Protein AF-A0A929A141-F1 (afdb_monomer)

Foldseek 3Di:
DDADPVRQKDDPDPVDMDGRQDPVLFVCDDPPGGPLRVLCVQQDWDQDPVPRDIDHNADPVCNCPSVVVNVVSRD

Structure (mmCIF, N/CA/C/O backbone):
data_AF-A0A929A141-F1
#
_entry.id   AF-A0A929A141-F1
#
loop_
_atom_site.group_PDB
_atom_site.id
_atom_site.type_symbol
_atom_site.label_atom_id
_atom_site.label_alt_id
_atom_site.label_comp_id
_atom_site.label_asym_id
_atom_site.label_entity_id
_atom_site.label_seq_id
_atom_site.pdbx_PDB_ins_code
_atom_site.Cartn_x
_atom_site.Cartn_y
_atom_site.Cartn_z
_atom_site.occupancy
_atom_site.B_iso_or_equiv
_atom_site.auth_seq_id
_atom_site.auth_comp_id
_atom_site.auth_asym_id
_atom_site.auth_atom_id
_atom_site.pdbx_PDB_model_num
ATOM 1 N N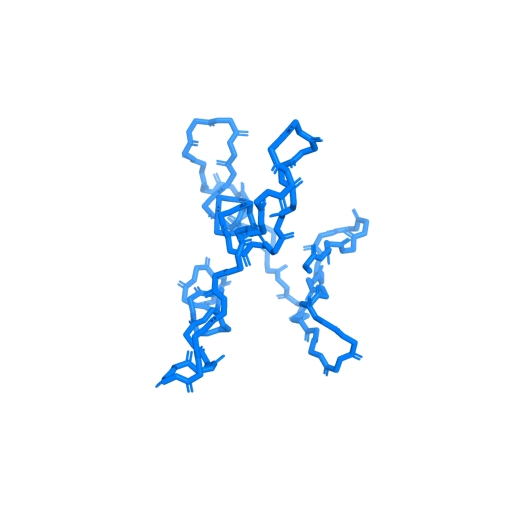 . MET A 1 1 ? 0.098 -2.753 -5.479 1.00 87.12 1 MET A N 1
ATOM 2 C CA . MET A 1 1 ? -0.582 -2.299 -4.248 1.00 87.12 1 MET A CA 1
ATOM 3 C C . MET A 1 1 ? -1.887 -1.585 -4.552 1.00 87.12 1 MET A C 1
ATOM 5 O O . MET A 1 1 ? -1.865 -0.502 -5.128 1.00 87.12 1 MET A O 1
ATOM 9 N N . LEU A 1 2 ? -3.013 -2.188 -4.175 1.00 89.75 2 LEU A N 1
ATOM 10 C CA . LEU A 1 2 ? -4.361 -1.635 -4.321 1.00 89.75 2 LEU A CA 1
ATOM 11 C C . LEU A 1 2 ? -5.204 -2.008 -3.094 1.00 89.75 2 LEU A C 1
ATOM 13 O O . LEU A 1 2 ? -5.170 -3.160 -2.662 1.00 89.75 2 LEU A O 1
ATOM 17 N N . PHE A 1 3 ? -5.947 -1.049 -2.544 1.00 92.31 3 PHE A N 1
ATOM 18 C CA . PHE A 1 3 ? -6.910 -1.312 -1.472 1.00 92.31 3 PHE A CA 1
ATOM 19 C C . PHE A 1 3 ? -8.212 -1.909 -2.016 1.00 92.31 3 PHE A C 1
ATOM 21 O O . PHE A 1 3 ? -8.615 -1.591 -3.138 1.00 92.31 3 PHE A O 1
ATOM 28 N N . SER A 1 4 ? -8.886 -2.724 -1.203 1.00 94.31 4 SER A N 1
ATOM 29 C CA . SER A 1 4 ? -10.305 -3.039 -1.386 1.00 94.31 4 SER A CA 1
ATOM 30 C C . SER A 1 4 ? -11.175 -1.793 -1.186 1.00 94.31 4 SER A C 1
ATOM 32 O O . SER A 1 4 ? -10.743 -0.801 -0.596 1.00 94.31 4 SER A O 1
ATOM 34 N N . GLU A 1 5 ? -12.415 -1.836 -1.673 1.00 92.56 5 GLU A N 1
ATOM 35 C CA . GLU A 1 5 ? -13.360 -0.713 -1.582 1.00 92.56 5 GLU A CA 1
ATOM 36 C C . GLU A 1 5 ? -13.633 -0.286 -0.129 1.00 92.56 5 GLU A C 1
ATOM 38 O O . GLU A 1 5 ? -13.672 0.904 0.179 1.00 92.56 5 GLU A O 1
ATOM 43 N N . ASP A 1 6 ? -13.723 -1.258 0.778 1.00 94.00 6 ASP A N 1
ATOM 44 C CA . ASP A 1 6 ? -13.913 -1.071 2.219 1.00 94.00 6 ASP A CA 1
ATOM 45 C C . ASP A 1 6 ? -12.603 -0.811 2.990 1.00 94.00 6 ASP A C 1
ATOM 47 O O . ASP A 1 6 ? -12.629 -0.644 4.208 1.00 94.00 6 ASP A O 1
ATOM 51 N N . LYS A 1 7 ? -11.453 -0.786 2.299 1.00 92.56 7 LYS A N 1
ATOM 52 C CA . LYS A 1 7 ? -10.102 -0.613 2.860 1.00 92.56 7 LYS A CA 1
ATOM 53 C C . LYS A 1 7 ? -9.697 -1.614 3.950 1.00 92.56 7 LYS A C 1
ATOM 55 O O . LYS A 1 7 ? -8.702 -1.393 4.639 1.00 92.56 7 LYS A O 1
ATOM 60 N N . THR A 1 8 ? -10.394 -2.740 4.075 1.00 94.94 8 THR A N 1
ATOM 61 C CA . THR A 1 8 ? -10.016 -3.809 5.014 1.00 94.94 8 THR A CA 1
ATOM 62 C C . THR A 1 8 ? -8.918 -4.716 4.453 1.00 94.94 8 THR A C 1
ATOM 64 O O . THR A 1 8 ? -8.318 -5.504 5.194 1.00 94.94 8 THR A O 1
ATOM 67 N N . GLN A 1 9 ? -8.635 -4.614 3.148 1.00 95.06 9 GLN A N 1
ATOM 68 C CA . GLN A 1 9 ? -7.642 -5.421 2.449 1.00 95.06 9 GLN A CA 1
ATOM 69 C C . GLN A 1 9 ? -6.719 -4.566 1.578 1.00 95.06 9 GLN A C 1
ATOM 71 O O . GLN A 1 9 ? -7.146 -3.604 0.941 1.00 95.06 9 GLN A O 1
ATOM 76 N N . LEU A 1 10 ? -5.452 -4.968 1.497 1.00 94.00 10 LEU A N 1
ATOM 77 C CA . LEU A 1 10 ? -4.438 -4.391 0.619 1.00 94.00 10 LEU A CA 1
ATOM 78 C C . LEU A 1 10 ? -3.808 -5.503 -0.221 1.00 94.00 10 LEU A C 1
ATOM 80 O O . LEU A 1 10 ? -3.046 -6.322 0.292 1.00 94.00 10 LEU A O 1
ATOM 84 N N . LYS A 1 11 ? -4.092 -5.513 -1.525 1.00 93.06 11 LYS A N 1
ATOM 85 C CA . LYS A 1 11 ? -3.438 -6.402 -2.488 1.00 93.06 11 LYS A CA 1
ATOM 86 C C . LYS A 1 11 ? -2.092 -5.808 -2.881 1.00 93.06 11 LYS A C 1
ATOM 88 O O . LYS A 1 11 ? -2.053 -4.787 -3.570 1.00 93.06 11 LYS A O 1
ATOM 93 N N . ASP A 1 12 ? -0.996 -6.429 -2.467 1.00 87.25 12 ASP A N 1
ATOM 94 C CA . ASP A 1 12 ? 0.354 -5.987 -2.816 1.00 87.25 12 ASP A CA 1
ATOM 95 C C . ASP A 1 12 ? 0.689 -6.343 -4.268 1.00 87.25 12 ASP A C 1
ATOM 97 O O . ASP A 1 12 ? 0.893 -5.455 -5.105 1.00 87.25 12 ASP A O 1
ATOM 101 N N . ASN A 1 13 ? 0.618 -7.641 -4.562 1.00 85.38 13 ASN A N 1
ATOM 102 C CA . ASN A 1 13 ? 0.859 -8.263 -5.858 1.00 85.38 13 ASN A CA 1
ATOM 103 C C . ASN A 1 13 ? -0.138 -9.423 -6.075 1.00 85.38 13 ASN A C 1
ATOM 105 O O . ASN A 1 13 ? -1.099 -9.567 -5.317 1.00 85.38 13 ASN A O 1
ATOM 109 N N . ASP A 1 14 ? 0.039 -10.234 -7.118 1.00 87.81 14 ASP A N 1
ATOM 110 C CA . ASP A 1 14 ? -0.896 -11.328 -7.431 1.00 87.81 14 ASP A CA 1
ATOM 111 C C . ASP A 1 14 ? -0.885 -12.489 -6.425 1.00 87.81 14 ASP A C 1
ATOM 113 O O . ASP A 1 14 ? -1.834 -13.268 -6.390 1.00 87.81 14 ASP A O 1
ATOM 117 N N . PHE A 1 15 ? 0.131 -12.567 -5.565 1.00 88.12 15 PHE A N 1
ATOM 118 C CA . PHE A 1 15 ? 0.319 -13.643 -4.591 1.00 88.12 15 PHE A CA 1
ATOM 119 C C . PHE A 1 15 ? 0.185 -13.186 -3.132 1.00 88.12 15 PHE A C 1
ATOM 121 O O . PHE A 1 15 ? -0.027 -14.019 -2.253 1.00 88.12 15 PHE A O 1
ATO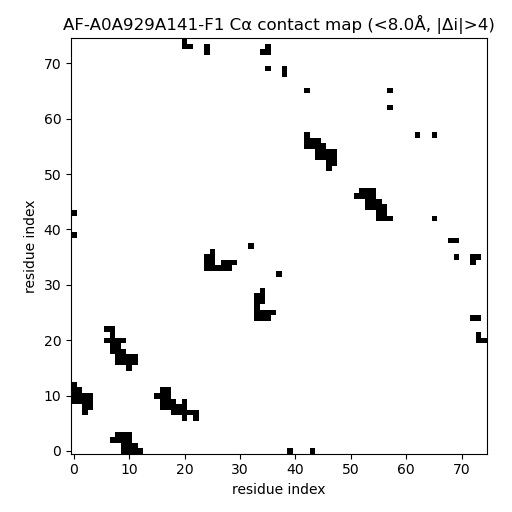M 128 N N . LEU A 1 16 ? 0.294 -11.882 -2.854 1.00 89.75 16 LEU A N 1
ATOM 129 C CA . LEU A 1 16 ? 0.278 -11.332 -1.499 1.00 89.75 16 LEU A CA 1
ATOM 130 C C . LEU A 1 16 ? -0.857 -10.324 -1.307 1.00 89.75 16 LEU A C 1
ATOM 132 O O . LEU A 1 16 ? -0.915 -9.283 -1.962 1.00 89.75 16 LEU A O 1
ATOM 136 N N . THR A 1 17 ? -1.733 -10.620 -0.348 1.00 93.88 17 THR A N 1
ATOM 137 C CA . THR A 1 17 ? -2.798 -9.723 0.112 1.00 93.88 17 THR A CA 1
ATOM 138 C C . THR A 1 17 ? -2.771 -9.644 1.634 1.00 93.88 17 THR A C 1
ATOM 140 O O . THR A 1 17 ? -2.763 -10.669 2.313 1.00 93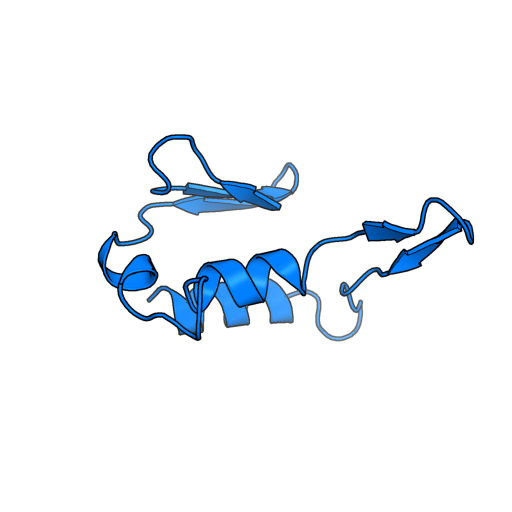.88 17 THR A O 1
ATOM 143 N N . PHE A 1 18 ? -2.755 -8.427 2.171 1.00 93.31 18 PHE A N 1
ATOM 144 C CA . PHE A 1 18 ? -2.944 -8.163 3.593 1.00 93.31 18 PHE A CA 1
ATOM 145 C C . PHE A 1 18 ? -4.436 -8.002 3.863 1.00 93.31 18 PHE A C 1
ATOM 147 O O . PHE A 1 18 ? -5.116 -7.285 3.133 1.00 93.31 18 PHE A O 1
ATOM 154 N N . THR A 1 19 ? -4.945 -8.655 4.900 1.00 94.12 19 THR A N 1
ATOM 155 C CA . THR A 1 19 ? -6.371 -8.663 5.247 1.00 94.12 19 THR A CA 1
ATOM 156 C C . THR A 1 19 ? -6.575 -8.278 6.702 1.00 94.12 19 THR A C 1
ATOM 158 O O . THR A 1 19 ? -5.708 -8.550 7.531 1.00 94.12 19 THR A O 1
ATOM 161 N N . GLY A 1 20 ? -7.746 -7.726 7.016 1.00 94.12 20 GLY A N 1
ATOM 162 C CA . GLY A 1 20 ? -8.100 -7.349 8.382 1.00 94.12 20 GLY A CA 1
ATOM 163 C C . GLY A 1 20 ? -7.379 -6.089 8.847 1.00 94.12 20 GLY A C 1
ATOM 164 O O . GLY A 1 20 ? -7.069 -5.982 10.027 1.00 94.12 20 GLY A O 1
ATOM 165 N N . ILE A 1 21 ? -7.082 -5.168 7.923 1.00 94.12 21 ILE A N 1
ATOM 166 C CA . ILE A 1 21 ? -6.503 -3.864 8.257 1.00 94.12 21 ILE A CA 1
ATOM 167 C C . ILE A 1 21 ? -7.523 -3.111 9.122 1.00 94.12 21 ILE A C 1
ATOM 169 O O . ILE A 1 21 ? -8.638 -2.868 8.646 1.00 94.12 21 ILE A O 1
ATOM 173 N N . PRO A 1 22 ? -7.181 -2.763 10.374 1.00 93.56 22 PRO A N 1
ATOM 174 C CA . PRO A 1 22 ? -8.109 -2.074 11.255 1.00 93.56 22 PRO A CA 1
ATOM 175 C C . PRO A 1 22 ? -8.409 -0.649 10.758 1.00 93.56 22 PRO A C 1
ATOM 177 O O . PRO A 1 22 ? -7.501 0.030 10.264 1.00 93.56 22 PRO A O 1
ATOM 180 N N . PRO A 1 23 ? -9.654 -0.154 10.881 1.00 92.44 23 PRO A N 1
ATOM 181 C CA . PRO A 1 23 ? -10.018 1.187 10.422 1.00 92.44 23 PRO A CA 1
ATOM 182 C C . PRO A 1 23 ? -9.232 2.298 11.137 1.00 92.44 23 PRO A C 1
ATOM 184 O O . PRO A 1 23 ? -8.916 3.313 10.518 1.00 92.44 23 PRO A O 1
ATOM 187 N N . GLU A 1 24 ? -8.845 2.097 12.400 1.00 92.56 24 GLU A N 1
ATOM 188 C CA . GLU A 1 24 ? -8.065 3.057 13.191 1.00 92.56 24 GLU A CA 1
ATOM 189 C C . GLU A 1 24 ? -6.697 3.402 12.580 1.00 92.56 24 GLU A C 1
ATOM 191 O O . GLU A 1 24 ? -6.177 4.495 12.808 1.00 92.56 24 GLU A O 1
ATOM 196 N N . VAL A 1 25 ? -6.134 2.528 11.738 1.00 92.81 25 VAL A N 1
ATOM 197 C CA . VAL A 1 25 ? -4.879 2.787 11.011 1.00 92.81 25 VAL A CA 1
ATOM 198 C C . VAL A 1 25 ? -5.008 4.01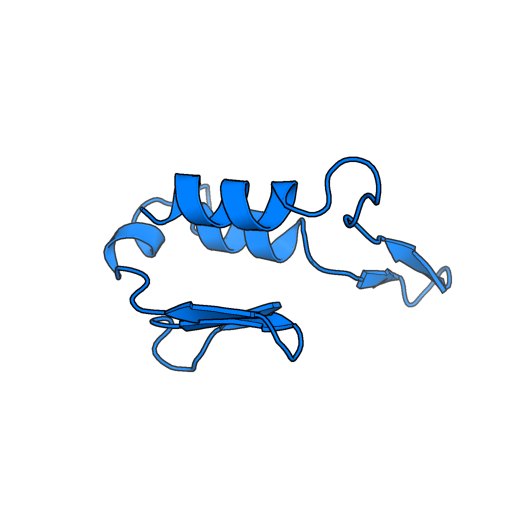3 10.101 1.00 92.81 25 VAL A C 1
ATOM 200 O O . VAL A 1 25 ? -4.036 4.738 9.868 1.00 92.81 25 VAL A O 1
ATOM 203 N N . PHE A 1 26 ? -6.216 4.285 9.604 1.00 92.81 26 PHE A N 1
ATOM 204 C CA . PHE A 1 26 ? -6.492 5.425 8.734 1.00 92.81 26 PHE A CA 1
ATOM 205 C C . PHE A 1 26 ? -6.764 6.730 9.500 1.00 92.81 26 PHE A C 1
ATOM 207 O O . PHE A 1 26 ? -6.723 7.806 8.894 1.00 92.81 26 PHE A O 1
ATOM 214 N N . GLU A 1 27 ? -6.989 6.655 10.815 1.00 92.19 27 GLU A N 1
ATOM 215 C CA . GLU A 1 27 ? -7.252 7.815 11.677 1.00 92.19 27 GLU A CA 1
ATOM 216 C C . GLU A 1 27 ? -5.970 8.581 12.026 1.00 92.19 27 GLU A C 1
ATOM 218 O O . GLU A 1 27 ? -5.994 9.803 12.197 1.00 92.19 27 GLU A O 1
ATOM 223 N N . TYR A 1 28 ? -4.819 7.899 12.074 1.00 89.50 28 TYR A N 1
ATOM 224 C CA . TYR A 1 28 ? -3.535 8.576 12.242 1.00 89.50 28 TYR A CA 1
ATOM 225 C C . TYR A 1 28 ? -3.088 9.230 10.929 1.00 89.50 28 TYR A C 1
ATOM 227 O O . TYR A 1 28 ? -2.640 8.568 9.984 1.00 89.50 28 TYR A O 1
ATOM 235 N N . ARG A 1 29 ? -3.206 10.562 10.872 1.00 91.06 29 ARG A N 1
ATOM 236 C CA . ARG A 1 29 ? -2.975 11.358 9.661 1.00 91.06 29 ARG A CA 1
ATOM 237 C C . ARG A 1 29 ? -1.713 12.207 9.733 1.00 91.06 29 ARG A C 1
ATOM 239 O O . ARG A 1 29 ? -1.437 12.878 10.722 1.00 91.06 29 ARG A O 1
ATOM 246 N N . LEU A 1 30 ? -1.012 12.254 8.606 1.00 88.56 30 LEU A N 1
ATOM 247 C CA . LEU A 1 30 ? 0.101 13.154 8.327 1.00 88.56 30 LEU A CA 1
ATOM 248 C C . LEU A 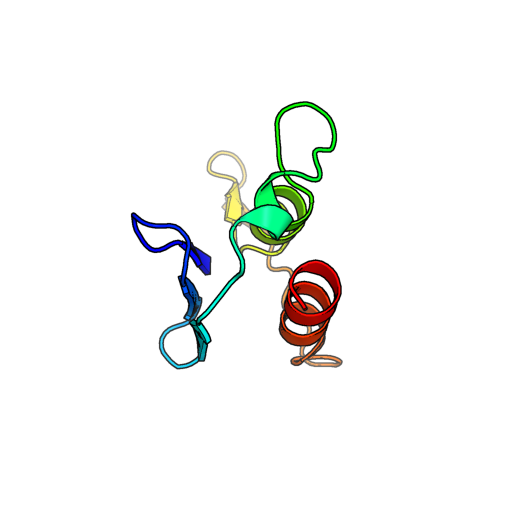1 30 ? -0.321 14.061 7.166 1.00 88.56 30 LEU A C 1
ATOM 250 O O . LEU A 1 30 ? -0.249 13.690 5.988 1.00 88.56 30 LEU A O 1
ATOM 254 N N . GLY A 1 31 ? -0.843 15.239 7.514 1.00 92.19 31 GLY A N 1
ATOM 255 C CA . GLY A 1 31 ? -1.524 16.128 6.574 1.00 92.19 31 GLY A CA 1
ATOM 256 C C . GLY A 1 31 ? -2.826 15.505 6.060 1.00 92.19 31 GLY A C 1
ATOM 257 O O . GLY A 1 31 ? -3.695 15.108 6.834 1.00 92.19 31 GLY A O 1
ATOM 258 N N . ASN A 1 32 ? -2.958 15.386 4.738 1.00 91.88 32 ASN A N 1
ATOM 259 C CA . ASN A 1 32 ? -4.199 14.930 4.104 1.00 91.88 32 ASN A CA 1
ATOM 260 C C . ASN A 1 32 ? -4.291 13.406 3.919 1.00 91.88 32 ASN A C 1
ATOM 262 O O . ASN A 1 32 ? -5.282 12.940 3.361 1.00 91.88 32 ASN A O 1
ATOM 266 N N . ARG A 1 33 ? -3.303 12.625 4.368 1.00 93.06 33 ARG A N 1
ATOM 267 C CA . ARG A 1 33 ? -3.232 11.165 4.175 1.00 93.06 33 ARG A CA 1
ATOM 268 C C . ARG A 1 33 ? -2.957 10.450 5.494 1.00 93.06 33 ARG A C 1
ATOM 270 O O . ARG A 1 33 ? -2.318 11.034 6.368 1.00 93.06 33 ARG A O 1
ATOM 277 N N . SER A 1 34 ? -3.409 9.204 5.624 1.00 94.31 34 SER A N 1
ATOM 278 C CA . SER A 1 34 ? -2.984 8.348 6.737 1.00 94.31 34 SER A CA 1
ATOM 279 C C . SER A 1 34 ? -1.514 7.939 6.595 1.00 94.31 34 SER A C 1
ATOM 281 O O . SER A 1 34 ? -0.940 8.030 5.504 1.00 94.31 34 SER A O 1
ATOM 283 N N . ALA A 1 35 ? -0.890 7.473 7.678 1.00 91.88 35 ALA A N 1
ATOM 284 C CA . ALA A 1 35 ? 0.463 6.915 7.604 1.00 91.88 35 ALA A CA 1
ATOM 285 C C . ALA A 1 35 ? 0.547 5.723 6.632 1.00 91.88 35 ALA A C 1
ATOM 287 O O . ALA A 1 35 ? 1.494 5.631 5.848 1.00 91.88 35 ALA A O 1
ATOM 288 N N . LEU A 1 36 ? -0.469 4.855 6.609 1.00 93.06 36 LEU A N 1
ATOM 289 C CA . LEU A 1 36 ? -0.510 3.725 5.682 1.00 93.06 36 LEU A CA 1
ATOM 290 C C . LEU A 1 36 ? -0.673 4.178 4.220 1.00 93.06 36 LEU A C 1
ATOM 292 O O . LEU A 1 36 ? 0.019 3.668 3.338 1.00 93.06 36 LEU A O 1
ATOM 296 N N . ASP A 1 37 ? -1.511 5.189 3.955 1.00 93.19 37 ASP A N 1
ATOM 297 C CA . ASP A 1 37 ? -1.634 5.786 2.615 1.00 93.19 37 ASP A CA 1
ATOM 298 C C . ASP A 1 37 ? -0.297 6.370 2.129 1.00 93.19 37 ASP A C 1
ATOM 300 O O . ASP A 1 37 ? 0.008 6.321 0.934 1.00 93.19 37 ASP A O 1
ATOM 304 N N . TRP A 1 38 ? 0.502 6.937 3.040 1.00 92.88 38 TRP A N 1
ATOM 305 C CA . TRP A 1 38 ? 1.846 7.427 2.736 1.00 92.88 38 TRP A CA 1
ATOM 306 C C . TRP A 1 38 ? 2.786 6.297 2.322 1.00 92.88 38 TRP A C 1
ATOM 308 O O . TRP A 1 38 ? 3.433 6.409 1.278 1.00 92.88 38 TRP A O 1
ATOM 318 N N . VAL A 1 39 ? 2.825 5.202 3.088 1.00 92.75 39 VAL A N 1
ATOM 319 C CA . VAL A 1 39 ? 3.655 4.030 2.769 1.00 92.75 39 VAL A CA 1
ATOM 320 C C . VAL A 1 39 ? 3.285 3.471 1.398 1.00 92.75 39 VAL A C 1
ATOM 322 O O . VAL A 1 39 ? 4.150 3.326 0.540 1.00 92.75 39 VAL A O 1
ATOM 325 N N . ILE A 1 40 ? 2.001 3.240 1.133 1.00 91.81 40 ILE A N 1
ATOM 326 C CA . ILE A 1 40 ? 1.554 2.663 -0.144 1.00 91.81 40 ILE A CA 1
ATOM 327 C C . ILE A 1 40 ? 1.846 3.597 -1.315 1.00 91.81 40 ILE A C 1
ATOM 329 O O . ILE A 1 40 ? 2.262 3.156 -2.385 1.00 91.81 40 ILE A O 1
ATOM 333 N N . ALA A 1 41 ? 1.649 4.904 -1.130 1.00 90.31 41 ALA A N 1
ATOM 334 C CA . ALA A 1 41 ? 1.956 5.867 -2.172 1.00 90.31 41 ALA A CA 1
ATOM 335 C C . ALA A 1 41 ? 3.454 5.906 -2.491 1.00 90.31 41 ALA A C 1
ATOM 337 O O . ALA A 1 41 ? 3.796 6.115 -3.653 1.00 90.31 41 ALA A O 1
ATOM 338 N N . GLN A 1 42 ? 4.331 5.728 -1.505 1.00 91.12 42 GLN A N 1
ATOM 339 C CA . GLN A 1 42 ? 5.776 5.804 -1.703 1.00 91.12 42 GLN A CA 1
ATOM 340 C C . GLN A 1 42 ? 6.375 4.4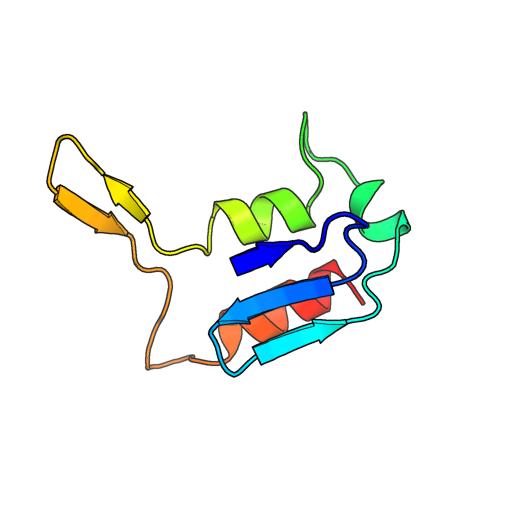90 -2.222 1.00 91.12 42 GLN A C 1
ATOM 342 O O . GLN A 1 42 ? 7.250 4.528 -3.081 1.00 91.12 42 GLN A O 1
ATOM 347 N N . TYR A 1 43 ? 5.881 3.346 -1.746 1.00 91.50 43 TYR A N 1
ATOM 348 C CA . TYR A 1 43 ? 6.433 2.015 -2.021 1.00 91.50 43 TYR A CA 1
ATOM 349 C C . TYR A 1 43 ? 5.688 1.255 -3.134 1.00 91.50 43 TYR A C 1
ATOM 351 O O . TYR A 1 43 ? 5.705 0.030 -3.187 1.00 91.50 43 TYR A O 1
ATOM 359 N N . CYS A 1 44 ? 5.067 1.977 -4.067 1.00 88.56 44 CYS A N 1
ATOM 360 C CA . CYS A 1 44 ? 4.442 1.401 -5.257 1.00 88.56 44 CYS A CA 1
ATOM 361 C C . CYS A 1 44 ? 5.294 1.679 -6.502 1.00 88.56 44 CYS A C 1
ATOM 363 O O . CYS A 1 44 ? 5.775 2.801 -6.675 1.00 88.56 44 CYS A O 1
ATOM 365 N N . VAL A 1 45 ? 5.427 0.682 -7.386 1.00 89.94 45 VAL A N 1
ATOM 366 C CA . VAL A 1 45 ? 6.109 0.832 -8.679 1.00 89.94 45 VAL A CA 1
ATOM 367 C C . VAL A 1 45 ? 5.386 1.878 -9.522 1.00 89.94 45 VAL A C 1
ATOM 369 O O . VAL A 1 45 ? 4.182 1.774 -9.771 1.00 89.94 45 VAL A O 1
ATOM 372 N N . LYS A 1 46 ? 6.118 2.896 -9.975 1.00 90.50 46 LYS A N 1
ATOM 373 C CA . LYS A 1 46 ? 5.567 3.981 -10.795 1.00 90.50 46 LYS A CA 1
ATOM 374 C C . LYS A 1 46 ? 6.474 4.294 -11.964 1.00 90.50 46 LYS A C 1
ATOM 376 O O . LYS A 1 46 ? 7.674 4.466 -11.795 1.00 90.50 46 LYS A O 1
ATOM 381 N N . THR A 1 47 ? 5.875 4.476 -13.131 1.00 93.88 47 THR A N 1
ATOM 382 C CA . THR A 1 47 ? 6.575 4.983 -14.310 1.00 93.88 47 THR A CA 1
ATOM 383 C C . THR A 1 47 ? 6.233 6.454 -14.502 1.00 93.88 47 THR A C 1
ATOM 385 O O . THR A 1 47 ? 5.062 6.807 -14.671 1.00 93.88 47 THR A O 1
ATOM 388 N N . ASP A 1 48 ? 7.241 7.324 -14.480 1.00 92.19 48 ASP A N 1
ATOM 389 C CA . ASP A 1 48 ? 7.055 8.721 -14.860 1.00 92.19 48 ASP A CA 1
ATOM 390 C C . ASP A 1 48 ? 6.755 8.803 -16.361 1.00 92.19 48 ASP A C 1
ATOM 392 O O . ASP A 1 48 ? 7.575 8.426 -17.195 1.00 92.19 48 ASP A O 1
ATOM 396 N N . LYS A 1 49 ? 5.570 9.303 -16.726 1.00 93.12 49 LYS A N 1
ATOM 397 C CA . LYS A 1 49 ? 5.112 9.303 -18.126 1.00 93.12 49 LYS A CA 1
ATOM 398 C C . LYS A 1 49 ? 5.955 10.187 -19.044 1.00 93.12 49 LYS A C 1
ATOM 400 O O . LYS A 1 49 ? 5.974 9.955 -20.247 1.00 93.12 49 LYS A O 1
ATOM 405 N N . ARG A 1 50 ? 6.599 11.223 -18.500 1.00 94.50 50 ARG A N 1
ATOM 406 C CA . ARG A 1 50 ? 7.363 12.194 -19.289 1.00 94.50 50 ARG A CA 1
ATOM 407 C C . ARG A 1 50 ? 8.766 11.685 -19.610 1.00 94.50 50 ARG A C 1
ATOM 409 O O . ARG A 1 50 ? 9.236 11.889 -20.721 1.00 94.50 50 ARG A O 1
ATOM 416 N N . SER A 1 51 ? 9.433 11.070 -18.638 1.00 95.31 51 SER A N 1
ATOM 417 C CA . SER A 1 51 ? 10.814 10.585 -18.757 1.00 95.31 51 SER A CA 1
ATOM 418 C C . SER A 1 51 ? 10.923 9.090 -19.053 1.00 95.31 51 SER A C 1
ATOM 420 O O . SER A 1 51 ? 11.975 8.642 -19.495 1.00 95.31 51 SER A O 1
ATOM 422 N N . GLY A 1 52 ? 9.871 8.310 -18.795 1.00 94.69 52 GLY A N 1
ATOM 423 C CA . GLY A 1 52 ? 9.896 6.848 -18.874 1.00 94.69 52 GLY A CA 1
ATOM 424 C C . GLY A 1 52 ? 10.631 6.171 -17.712 1.00 94.69 52 GLY A C 1
ATOM 425 O O . GLY A 1 52 ? 10.741 4.948 -17.703 1.00 94.69 52 GLY A O 1
ATOM 426 N N . ILE A 1 53 ? 11.126 6.931 -16.728 1.00 94.94 53 ILE A N 1
ATOM 427 C CA . ILE A 1 53 ? 11.864 6.380 -15.588 1.00 94.94 53 ILE A CA 1
ATOM 428 C C . ILE A 1 53 ? 10.911 5.571 -14.705 1.00 94.94 53 ILE A C 1
ATOM 430 O O . ILE A 1 53 ? 9.868 6.069 -14.270 1.00 94.94 53 ILE A O 1
ATOM 434 N N . ILE A 1 54 ? 11.293 4.323 -14.432 1.00 94.06 54 ILE A N 1
ATOM 435 C CA . ILE A 1 54 ? 10.600 3.432 -13.503 1.00 94.06 54 ILE A CA 1
ATOM 436 C C . ILE A 1 54 ? 11.199 3.641 -12.113 1.00 94.06 54 ILE A C 1
ATOM 438 O O . ILE A 1 54 ? 12.383 3.400 -11.891 1.00 94.06 54 ILE A O 1
ATOM 442 N N . ASN A 1 55 ? 10.371 4.098 -11.182 1.00 90.44 55 ASN A N 1
ATOM 443 C CA . ASN A 1 55 ? 10.660 4.097 -9.760 1.00 90.44 55 ASN A CA 1
ATOM 444 C C . ASN A 1 55 ? 10.115 2.790 -9.178 1.00 90.44 55 ASN A C 1
ATOM 446 O O . ASN A 1 55 ?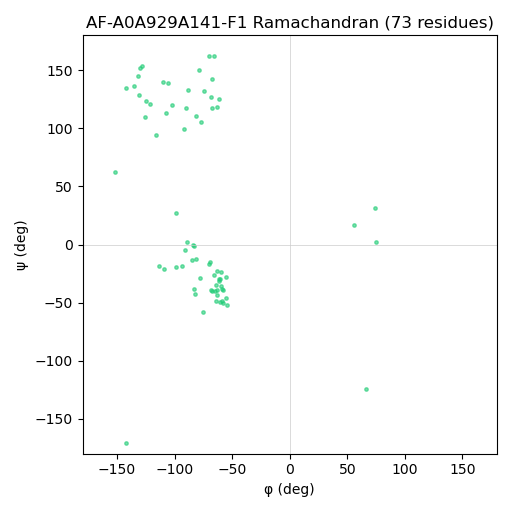 8.904 2.661 -8.979 1.00 90.44 55 ASN A O 1
ATOM 450 N N . ASP A 1 56 ? 11.009 1.822 -8.992 1.00 91.62 56 ASP A N 1
ATOM 451 C CA . ASP A 1 56 ? 10.723 0.541 -8.358 1.00 91.62 56 ASP A CA 1
ATOM 452 C C . ASP A 1 56 ? 11.371 0.513 -6.960 1.00 91.62 56 ASP A C 1
ATOM 454 O O . ASP A 1 56 ? 12.599 0.551 -6.861 1.00 91.62 56 ASP A O 1
ATOM 458 N N . PRO A 1 57 ? 10.574 0.484 -5.878 1.00 89.88 57 PRO A N 1
ATOM 459 C CA . PRO A 1 57 ? 11.083 0.442 -4.513 1.00 89.88 57 PRO A CA 1
ATOM 460 C C . PRO A 1 57 ? 11.453 -0.975 -4.039 1.00 89.88 57 PRO A C 1
ATOM 462 O O . PRO A 1 57 ? 11.873 -1.138 -2.891 1.00 89.88 57 PRO A O 1
ATOM 465 N N . ASN A 1 58 ? 11.268 -2.009 -4.869 1.00 89.81 58 ASN A N 1
ATOM 466 C CA . ASN A 1 58 ? 11.640 -3.377 -4.529 1.00 89.81 58 ASN A CA 1
ATOM 467 C C . ASN A 1 58 ? 13.162 -3.556 -4.591 1.00 89.81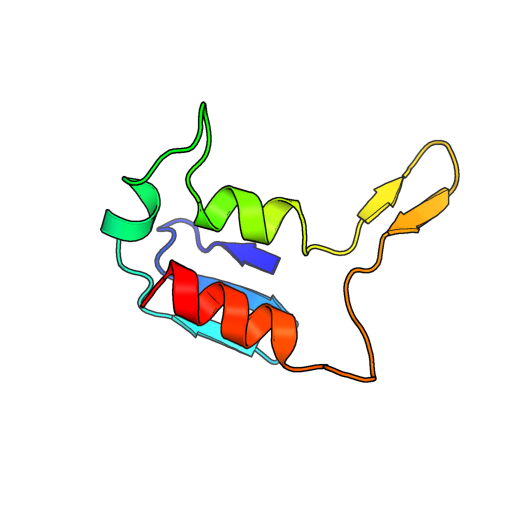 58 ASN A C 1
ATOM 469 O O . ASN A 1 58 ? 13.813 -3.213 -5.577 1.00 89.81 58 ASN A O 1
ATOM 473 N N . HIS A 1 59 ? 13.728 -4.157 -3.547 1.00 89.00 59 HIS A N 1
ATOM 474 C CA . HIS A 1 59 ? 15.153 -4.460 -3.463 1.00 89.00 59 HIS A CA 1
ATOM 475 C C . HIS A 1 59 ? 15.354 -5.951 -3.192 1.00 89.00 59 HIS A C 1
ATOM 477 O O . HIS A 1 59 ? 14.861 -6.462 -2.187 1.00 89.00 59 HIS A O 1
ATOM 483 N N . LEU A 1 60 ? 16.112 -6.631 -4.059 1.00 86.44 60 LEU A N 1
ATOM 484 C CA . LEU A 1 60 ? 16.394 -8.072 -3.945 1.00 86.44 60 LEU A CA 1
ATOM 485 C C . LEU A 1 60 ? 17.134 -8.426 -2.646 1.00 86.44 60 LEU A C 1
ATOM 487 O O . LEU A 1 60 ? 16.929 -9.495 -2.085 1.00 86.44 60 LEU A O 1
ATOM 491 N N . ASP A 1 61 ? 17.934 -7.501 -2.115 1.00 92.25 61 ASP A N 1
ATOM 492 C CA . ASP A 1 61 ? 18.652 -7.707 -0.853 1.00 92.25 61 ASP A CA 1
ATOM 493 C C . ASP A 1 61 ? 17.720 -7.714 0.374 1.00 92.25 61 ASP A C 1
ATOM 495 O O . ASP A 1 61 ? 18.112 -8.148 1.458 1.00 92.25 61 ASP A O 1
ATOM 499 N N . ASN A 1 62 ? 16.482 -7.216 0.238 1.00 91.00 62 ASN A N 1
ATOM 500 C CA . ASN A 1 62 ? 15.509 -7.169 1.326 1.00 91.00 62 ASN A CA 1
ATOM 501 C C . ASN A 1 62 ? 14.061 -7.223 0.816 1.00 91.00 62 ASN A C 1
ATOM 503 O O . ASN A 1 62 ? 13.260 -6.313 1.042 1.00 91.00 62 ASN A O 1
ATOM 507 N N . GLU A 1 63 ? 13.717 -8.332 0.167 1.00 89.06 63 GLU A N 1
ATOM 508 C CA . GLU A 1 63 ? 12.406 -8.561 -0.461 1.00 89.06 63 GLU A CA 1
ATOM 509 C C . GLU A 1 63 ? 11.222 -8.380 0.507 1.00 89.06 63 GLU A C 1
ATOM 511 O O . GLU A 1 63 ? 10.122 -8.003 0.114 1.00 89.06 63 GLU A O 1
ATOM 516 N N . GLN A 1 64 ? 11.437 -8.621 1.804 1.00 91.56 64 GLN A N 1
ATOM 517 C CA . GLN A 1 64 ? 10.382 -8.547 2.817 1.00 91.56 64 GLN A CA 1
ATOM 518 C C . GLN A 1 64 ? 10.233 -7.165 3.461 1.00 91.56 64 GLN A C 1
ATOM 520 O O . GLN A 1 64 ? 9.338 -6.987 4.291 1.00 91.56 64 GLN A O 1
ATOM 525 N N . TYR A 1 65 ? 11.094 -6.197 3.134 1.00 93.25 65 TYR A N 1
ATOM 526 C CA . TYR A 1 65 ? 11.117 -4.894 3.802 1.00 93.25 65 TYR A CA 1
ATOM 527 C C . TYR A 1 65 ? 9.753 -4.205 3.771 1.00 93.25 65 TYR A C 1
ATOM 529 O O . TYR A 1 65 ? 9.213 -3.836 4.812 1.00 93.25 65 TYR A O 1
ATOM 537 N N . ILE A 1 66 ? 9.171 -4.100 2.579 1.00 92.31 66 ILE A N 1
ATOM 538 C CA . ILE A 1 66 ? 7.907 -3.403 2.345 1.00 92.31 66 ILE A CA 1
ATOM 539 C C . ILE A 1 66 ? 6.763 -4.094 3.096 1.00 92.31 66 ILE A C 1
ATOM 541 O O . ILE A 1 66 ? 5.973 -3.439 3.774 1.00 92.31 66 ILE A O 1
ATOM 545 N N . ALA A 1 67 ? 6.716 -5.428 3.057 1.00 92.31 67 ALA A N 1
ATOM 546 C CA . ALA A 1 67 ? 5.707 -6.199 3.774 1.00 92.31 67 ALA A CA 1
ATOM 547 C C . ALA A 1 67 ? 5.811 -6.027 5.299 1.00 92.31 67 ALA A C 1
ATOM 549 O O . ALA A 1 67 ? 4.792 -5.924 5.983 1.00 92.31 67 ALA A O 1
ATOM 550 N N . ARG A 1 68 ? 7.033 -5.976 5.849 1.00 94.06 68 ARG A N 1
ATOM 551 C CA . ARG A 1 68 ? 7.261 -5.706 7.279 1.00 94.06 68 ARG A CA 1
ATOM 552 C C . ARG A 1 68 ? 6.903 -4.269 7.646 1.00 94.06 68 ARG A C 1
ATOM 554 O O . ARG A 1 68 ? 6.303 -4.061 8.695 1.00 94.06 68 ARG A O 1
ATOM 561 N N . LEU A 1 69 ? 7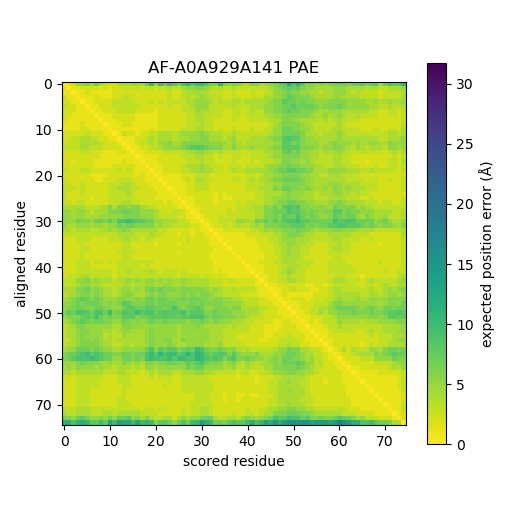.221 -3.306 6.781 1.00 93.69 69 LEU A N 1
ATOM 562 C CA . LEU A 1 69 ? 6.874 -1.901 6.973 1.00 93.69 69 LEU A CA 1
ATOM 563 C C . LEU A 1 69 ? 5.353 -1.719 7.043 1.00 93.69 69 LEU A C 1
ATOM 565 O O . LEU A 1 69 ? 4.858 -1.150 8.012 1.00 93.69 69 LEU A O 1
ATOM 569 N N . ILE A 1 70 ? 4.608 -2.278 6.083 1.00 92.56 70 ILE A N 1
ATOM 570 C CA . ILE A 1 70 ? 3.136 -2.268 6.091 1.00 92.56 70 ILE A CA 1
ATOM 571 C C . ILE A 1 70 ? 2.604 -2.870 7.390 1.00 92.56 70 ILE A C 1
ATOM 573 O O . ILE A 1 70 ? 1.741 -2.266 8.026 1.00 92.56 70 ILE A O 1
ATOM 577 N N . LYS A 1 71 ? 3.147 -4.019 7.819 1.00 91.88 71 LYS A N 1
ATOM 578 C CA . LYS A 1 71 ? 2.741 -4.644 9.082 1.00 91.88 71 LYS A CA 1
ATOM 579 C C . LYS A 1 71 ? 2.967 -3.717 10.273 1.00 91.88 71 LYS A C 1
ATOM 581 O O . LYS A 1 71 ? 2.024 -3.495 11.006 1.00 91.88 71 LYS A O 1
ATOM 586 N N . SER A 1 72 ? 4.148 -3.112 10.398 1.00 92.25 72 SER A N 1
ATOM 587 C CA . SER A 1 72 ? 4.484 -2.225 11.525 1.00 92.25 72 SER A CA 1
ATOM 588 C C . SER A 1 72 ? 3.637 -0.953 11.629 1.00 92.25 72 SER A C 1
ATOM 590 O O . SER A 1 72 ? 3.565 -0.351 12.694 1.00 92.25 72 SER A O 1
ATOM 592 N N . VAL A 1 73 ? 3.032 -0.515 10.521 1.00 90.12 73 VAL A N 1
ATOM 593 C CA . VAL A 1 73 ? 2.156 0.668 10.485 1.00 90.12 73 VAL A CA 1
ATOM 594 C C . VAL A 1 73 ? 0.685 0.284 10.674 1.00 90.12 73 VAL A C 1
ATOM 596 O O . VAL A 1 73 ? -0.125 1.142 11.010 1.00 90.12 73 VAL A O 1
ATOM 599 N N . SER A 1 74 ? 0.338 -0.989 10.462 1.00 85.25 74 SER A N 1
ATOM 600 C CA . SER A 1 74 ? -1.051 -1.463 10.462 1.00 85.25 74 SER A CA 1
ATOM 601 C C . SER A 1 74 ? -1.414 -2.336 11.670 1.00 85.25 74 SER A C 1
ATOM 603 O O . SER A 1 74 ? -2.602 -2.482 11.944 1.00 85.25 74 SER A O 1
ATOM 605 N N . PHE A 1 75 ? -0.426 -2.938 12.347 1.00 78.06 75 PHE A N 1
ATOM 606 C CA . PHE A 1 75 ? -0.590 -3.926 13.422 1.00 78.06 75 PHE A CA 1
ATOM 607 C C . PHE A 1 75 ? 0.490 -3.787 14.500 1.00 78.06 75 PHE A C 1
ATOM 609 O O . PHE A 1 75 ? 1.657 -3.503 14.139 1.00 78.06 75 PHE A O 1
#

Secondary structure (DSSP, 8-state):
-EE-TTSSEEE-SSS-EEE---GGGGTSEETTEEHHHHHHHHSS-EE-TTT--EE----GGGTTHHHHHHHHHH-

pLDDT: mean 91.62, std 2.8, range [78.06, 95.31]

Mean predicted aligned error: 3.58 Å

Nearest PDB structures (foldseek):
  5ffj-assembly1_A  TM=9.253E-01  e=1.444E-04  Lactococcus lactis
  5ffj-assembly2_B  TM=9.198E-01  e=1.896E-04  Lactococcus lactis
  4xqk-assembly1_A  TM=9.114E-01  e=2.852E-04  Lactococcus cremoris
  3zow-assembly16_P  TM=3.034E-01  e=6.751E+00  Nitrosomonas europaea

Radius of gyration: 13.14 Å; Cα contacts (8 Å, |Δi|>4): 84; chains: 1; bounding box: 33×30×33 Å

Sequence (75 aa):
MLFSEDKTQLKDNDFLTFTGIPPEVFEYRLGNRSALDWVIAQYCVKTDKRSGIINDPNHLDNEQYIARLIKSVSF

Solvent-accessible surface area (backbone atoms only — not comparable to full-atom values): 4612 Å² total; per-residue (Å²): 100,49,67,44,98,84,53,35,31,38,38,53,55,100,88,44,67,50,70,76,45,52,73,70,41,59,68,50,60,65,82,96,37,20,56,55,57,49,50,54,66,66,65,38,75,44,66,42,86,89,79,65,52,69,48,64,70,80,42,89,94,49,73,58,51,65,63,51,51,53,42,67,63,55,101